Protein AF-A0A9E0JTK0-F1 (afdb_monomer_lite)

pLDDT: mean 86.26, std 7.39, range [56.09, 93.81]

Structure (mmCIF, N/CA/C/O backbone):
data_AF-A0A9E0JTK0-F1
#
_entry.id   AF-A0A9E0JTK0-F1
#
loop_
_atom_site.group_PDB
_atom_site.id
_atom_site.type_symbol
_atom_site.label_atom_id
_atom_site.label_alt_id
_atom_site.label_comp_id
_atom_site.label_asym_id
_atom_site.label_entity_id
_atom_site.label_seq_id
_atom_site.pdbx_PDB_ins_code
_atom_site.Cartn_x
_atom_site.Cartn_y
_atom_site.Cartn_z
_atom_site.occupancy
_atom_site.B_iso_or_equiv
_atom_site.auth_seq_id
_atom_site.auth_comp_id
_atom_site.auth_asym_id
_atom_site.auth_atom_id
_atom_site.pdbx_PDB_model_num
ATOM 1 N N . MET A 1 1 ? 8.272 8.284 -22.866 1.00 57.03 1 MET A N 1
ATOM 2 C CA . MET A 1 1 ? 8.352 7.751 -21.486 1.00 57.03 1 MET A CA 1
ATOM 3 C C . MET A 1 1 ? 7.950 6.294 -21.546 1.00 57.03 1 MET A C 1
ATOM 5 O O . MET A 1 1 ? 6.958 6.007 -22.197 1.00 57.03 1 MET A O 1
ATOM 9 N N . ASN A 1 2 ? 8.731 5.393 -20.949 1.00 75.31 2 ASN A N 1
ATOM 10 C CA . ASN A 1 2 ? 8.429 3.963 -20.953 1.00 75.31 2 ASN A CA 1
ATOM 11 C C . ASN A 1 2 ? 7.135 3.748 -20.143 1.00 75.31 2 ASN A C 1
ATOM 13 O O . ASN A 1 2 ? 7.106 4.037 -18.948 1.00 75.31 2 ASN A O 1
ATOM 17 N N . GLU A 1 3 ? 6.043 3.353 -20.799 1.00 79.00 3 GLU A N 1
ATOM 18 C CA . GLU A 1 3 ? 4.701 3.247 -20.197 1.00 79.00 3 GLU A CA 1
ATOM 19 C C . GLU A 1 3 ? 4.709 2.306 -18.984 1.00 79.00 3 GLU A C 1
ATOM 21 O O . GLU A 1 3 ? 4.093 2.581 -17.955 1.00 79.00 3 GLU A O 1
ATOM 26 N N . ASN A 1 4 ? 5.542 1.266 -19.049 1.00 81.75 4 ASN A N 1
ATOM 27 C CA . ASN A 1 4 ? 5.794 0.324 -17.962 1.00 81.75 4 ASN A CA 1
ATOM 28 C C . ASN A 1 4 ? 6.364 0.993 -16.699 1.00 81.75 4 ASN A C 1
ATOM 30 O O . ASN A 1 4 ? 6.038 0.584 -15.586 1.00 81.75 4 ASN A O 1
ATOM 34 N N . LEU A 1 5 ? 7.168 2.051 -16.848 1.00 82.19 5 LEU A N 1
ATOM 35 C CA . LEU A 1 5 ? 7.717 2.813 -15.723 1.00 82.19 5 LEU A CA 1
ATOM 36 C C . LEU A 1 5 ? 6.631 3.637 -15.021 1.00 82.19 5 LEU A C 1
ATOM 38 O O . LEU A 1 5 ? 6.572 3.670 -13.794 1.00 82.19 5 LEU A O 1
ATOM 42 N N . LEU A 1 6 ? 5.746 4.268 -15.801 1.00 86.81 6 LEU A N 1
ATOM 43 C CA . LEU A 1 6 ? 4.587 5.008 -15.290 1.00 86.81 6 LEU A CA 1
ATOM 44 C C . LEU A 1 6 ? 3.638 4.085 -14.521 1.00 86.81 6 LEU A C 1
ATOM 46 O O . LEU A 1 6 ? 3.260 4.398 -13.391 1.00 86.81 6 LEU A O 1
ATOM 50 N N . TYR A 1 7 ? 3.296 2.933 -15.102 1.00 88.31 7 TYR A N 1
ATOM 51 C CA . TYR A 1 7 ? 2.446 1.950 -14.437 1.00 88.31 7 TYR A CA 1
ATOM 52 C C . TYR A 1 7 ? 3.118 1.376 -13.188 1.00 88.31 7 TYR A C 1
ATOM 54 O O . TYR A 1 7 ? 2.48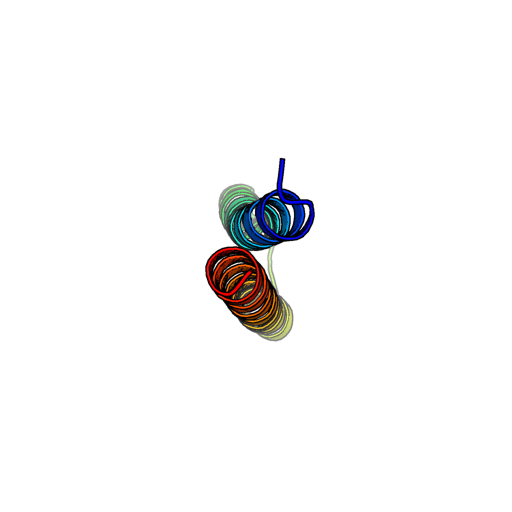1 1.305 -12.139 1.00 88.31 7 TYR A O 1
ATOM 62 N N . GLY A 1 8 ? 4.411 1.052 -13.249 1.00 87.06 8 GLY A N 1
ATOM 63 C CA . GLY A 1 8 ? 5.160 0.556 -12.096 1.00 87.06 8 GLY A CA 1
ATOM 64 C C . GLY A 1 8 ? 5.156 1.530 -10.914 1.00 87.06 8 GLY A C 1
ATOM 65 O O . GLY A 1 8 ? 4.838 1.141 -9.789 1.00 87.06 8 GLY A O 1
ATOM 66 N N . LEU A 1 9 ? 5.409 2.817 -11.172 1.00 89.94 9 LEU A N 1
ATOM 67 C CA . LEU A 1 9 ? 5.335 3.864 -10.150 1.00 89.94 9 LEU A CA 1
ATOM 68 C C . LEU A 1 9 ? 3.914 4.041 -9.600 1.00 89.94 9 LEU A C 1
ATOM 70 O O . LEU A 1 9 ? 3.747 4.171 -8.387 1.00 89.94 9 LEU A O 1
ATOM 74 N N . ALA A 1 10 ? 2.892 4.001 -10.461 1.00 91.06 10 ALA A N 1
ATOM 75 C CA . ALA A 1 10 ? 1.495 4.105 -10.044 1.00 91.06 10 ALA A CA 1
ATOM 76 C C . ALA A 1 10 ? 1.074 2.947 -9.120 1.00 91.06 10 ALA A C 1
ATOM 78 O O . ALA A 1 10 ? 0.393 3.178 -8.121 1.00 91.06 10 ALA A O 1
ATOM 79 N N . PHE A 1 11 ? 1.526 1.720 -9.400 1.00 91.31 11 PHE A N 1
ATOM 80 C CA . PHE A 1 11 ? 1.265 0.549 -8.558 1.00 91.31 11 PHE A CA 1
ATOM 81 C C . PHE A 1 11 ? 1.916 0.665 -7.173 1.00 91.31 11 PHE A C 1
ATOM 83 O O . PHE A 1 11 ? 1.267 0.377 -6.164 1.00 91.31 11 PHE A O 1
ATOM 90 N N . ILE A 1 12 ? 3.156 1.159 -7.097 1.00 89.56 12 ILE A N 1
ATOM 91 C CA . ILE A 1 12 ? 3.832 1.410 -5.813 1.00 89.56 12 ILE A CA 1
ATOM 92 C C . ILE A 1 12 ? 3.081 2.481 -5.011 1.00 89.56 12 ILE A C 1
ATOM 94 O O . ILE A 1 12 ? 2.801 2.290 -3.825 1.00 89.56 12 ILE A O 1
ATOM 98 N N . LEU A 1 13 ? 2.701 3.584 -5.663 1.00 92.69 13 LEU A N 1
ATOM 99 C CA . LEU A 1 13 ? 1.924 4.659 -5.045 1.00 92.69 13 LEU A CA 1
ATOM 100 C C . LEU A 1 13 ? 0.582 4.152 -4.508 1.00 92.69 13 LEU A C 1
ATOM 102 O O . LEU A 1 13 ? 0.220 4.462 -3.374 1.00 92.69 13 LEU A O 1
ATOM 106 N N . ALA A 1 14 ? -0.127 3.325 -5.277 1.00 90.19 14 ALA A N 1
ATOM 107 C CA . ALA A 1 14 ? -1.383 2.722 -4.849 1.00 90.19 14 ALA A CA 1
ATOM 108 C C . ALA A 1 14 ? -1.207 1.834 -3.602 1.00 90.19 14 ALA A C 1
ATOM 110 O O . ALA A 1 14 ? -1.992 1.951 -2.658 1.00 90.19 14 ALA A O 1
ATOM 111 N N . GLY A 1 15 ? -0.145 1.020 -3.537 1.00 89.88 15 GLY A N 1
ATOM 112 C CA . GLY A 1 15 ? 0.178 0.222 -2.347 1.00 89.88 15 GLY A CA 1
ATOM 113 C C . GLY A 1 15 ? 0.391 1.080 -1.092 1.00 89.88 15 GLY A C 1
ATOM 114 O O . GLY A 1 15 ? -0.165 0.785 -0.030 1.00 89.88 15 GLY A O 1
ATOM 115 N N . ILE A 1 16 ? 1.119 2.194 -1.223 1.00 90.88 16 ILE A N 1
ATOM 116 C CA . ILE A 1 16 ? 1.363 3.147 -0.125 1.00 90.88 16 ILE A CA 1
ATOM 117 C C . ILE A 1 16 ? 0.055 3.812 0.328 1.00 90.88 16 ILE A C 1
ATOM 119 O O . ILE A 1 16 ? -0.215 3.905 1.529 1.00 90.88 16 ILE A O 1
ATOM 123 N N . VAL A 1 17 ? -0.786 4.241 -0.617 1.00 92.69 17 VAL A N 1
ATOM 124 C CA . VAL A 1 17 ? -2.071 4.898 -0.328 1.00 92.69 17 VAL A CA 1
ATOM 125 C C . VAL A 1 17 ? -3.015 3.970 0.440 1.00 92.69 17 VAL A C 1
ATOM 127 O O . VAL A 1 17 ? -3.667 4.413 1.385 1.00 92.69 17 VAL A O 1
ATOM 130 N N . ILE A 1 18 ? -3.059 2.678 0.103 1.00 90.19 18 ILE A N 1
ATOM 131 C CA . ILE A 1 18 ? -3.8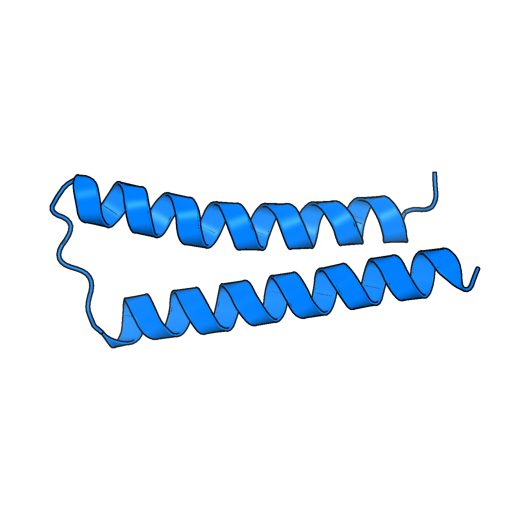99 1.692 0.803 1.00 90.19 18 ILE A CA 1
ATOM 132 C C . ILE A 1 18 ? -3.518 1.593 2.287 1.00 90.19 18 ILE A C 1
ATOM 134 O O . ILE A 1 18 ? -4.401 1.611 3.153 1.00 90.19 18 ILE A O 1
ATOM 138 N N . ILE A 1 19 ? -2.218 1.545 2.594 1.00 88.31 19 ILE A N 1
ATOM 139 C CA . ILE A 1 19 ? -1.729 1.527 3.980 1.00 88.31 19 ILE A CA 1
ATOM 140 C C . ILE A 1 19 ? -2.027 2.863 4.669 1.00 88.31 19 ILE A C 1
ATOM 142 O O . ILE A 1 19 ? -2.555 2.873 5.783 1.00 88.31 19 ILE A O 1
ATOM 146 N N . ALA A 1 20 ? -1.768 3.992 4.003 1.00 89.44 20 ALA A N 1
ATOM 147 C CA . ALA A 1 20 ? -2.021 5.323 4.552 1.00 89.44 20 ALA A CA 1
ATOM 148 C C . ALA A 1 20 ? -3.502 5.529 4.919 1.00 89.44 20 ALA A C 1
ATOM 150 O O . ALA A 1 20 ? -3.816 5.985 6.021 1.00 89.44 20 ALA A O 1
ATOM 151 N N . LEU A 1 21 ? -4.430 5.116 4.048 1.00 89.38 21 LEU A N 1
ATOM 152 C CA . LEU A 1 21 ? -5.870 5.164 4.312 1.00 89.38 21 LEU A CA 1
ATOM 153 C C . LEU A 1 21 ? -6.275 4.275 5.493 1.00 89.38 21 LEU A C 1
ATOM 155 O O . LEU A 1 21 ? -7.184 4.638 6.248 1.00 89.38 21 LEU A O 1
ATOM 159 N N . ARG A 1 22 ? -5.592 3.138 5.688 1.00 86.62 22 ARG A N 1
ATOM 160 C CA . ARG A 1 22 ? -5.786 2.276 6.863 1.00 86.62 22 ARG A CA 1
ATOM 161 C C . ARG A 1 22 ? -5.352 2.978 8.143 1.00 86.62 22 ARG A C 1
ATOM 163 O O . ARG A 1 22 ? -6.137 3.044 9.086 1.00 86.62 22 ARG A O 1
ATOM 170 N N . VAL A 1 23 ? -4.152 3.556 8.150 1.00 87.25 23 VAL A N 1
ATOM 171 C CA . VAL A 1 23 ? -3.602 4.287 9.303 1.00 87.25 23 VAL A CA 1
ATOM 172 C C . VAL A 1 23 ? -4.499 5.470 9.674 1.00 87.25 23 VAL A C 1
ATOM 174 O O . VAL A 1 23 ? -4.820 5.660 10.846 1.00 87.25 23 VAL A O 1
ATOM 177 N N . ILE A 1 24 ? -4.974 6.233 8.685 1.00 89.00 24 ILE A N 1
ATOM 178 C CA . ILE A 1 24 ? -5.919 7.338 8.907 1.00 89.00 24 ILE A CA 1
ATOM 179 C C . ILE A 1 24 ? -7.255 6.812 9.446 1.00 89.00 24 ILE A C 1
ATOM 181 O O . ILE A 1 24 ? -7.835 7.407 10.352 1.00 89.00 24 ILE A O 1
ATOM 185 N N . GLY A 1 25 ? -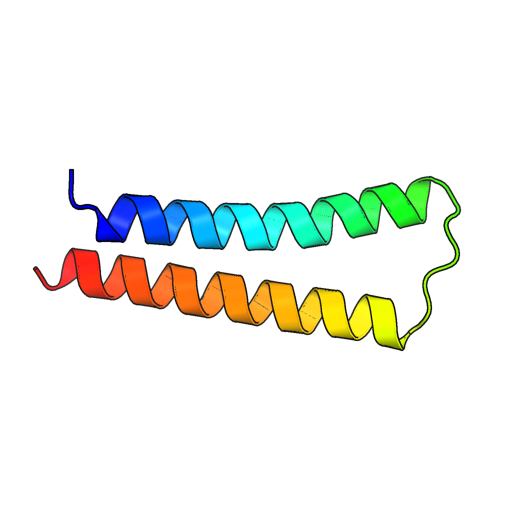7.751 5.691 8.914 1.00 86.25 25 GLY A N 1
ATOM 186 C CA . GLY A 1 25 ? -8.964 5.041 9.405 1.00 86.25 25 GLY A CA 1
ATOM 187 C C . GLY A 1 25 ? -8.866 4.625 10.867 1.00 86.25 25 GLY A C 1
ATOM 188 O O . GLY A 1 25 ? -9.784 4.910 11.635 1.00 86.25 25 GLY A O 1
ATOM 189 N N . TRP A 1 26 ? -7.735 4.041 11.253 1.00 84.94 26 TRP A N 1
ATOM 190 C CA . TRP A 1 26 ? -7.459 3.661 12.631 1.00 84.94 26 TRP A CA 1
ATOM 191 C C . TRP A 1 26 ? -7.397 4.880 13.561 1.00 84.94 26 TRP A C 1
ATOM 193 O O . TRP A 1 26 ? -8.066 4.890 14.592 1.00 84.94 26 TRP A O 1
ATOM 203 N N . LYS A 1 27 ? -6.712 5.960 13.151 1.00 85.06 27 LYS A N 1
ATOM 204 C CA . LYS A 1 27 ? -6.671 7.228 13.909 1.00 85.06 27 LYS A CA 1
ATOM 205 C C . LYS A 1 27 ? -8.045 7.882 14.091 1.00 85.06 27 LYS A C 1
ATOM 207 O O . LYS A 1 27 ? -8.252 8.590 15.068 1.00 85.06 27 LYS A O 1
ATOM 212 N N . ARG A 1 28 ? -8.992 7.643 13.176 1.00 88.94 28 ARG A N 1
ATOM 213 C CA . ARG A 1 28 ? -10.385 8.122 13.272 1.00 88.94 28 ARG A CA 1
ATOM 214 C C . ARG A 1 28 ? -11.295 7.216 14.113 1.00 88.94 28 ARG A C 1
ATOM 216 O O . ARG A 1 28 ? -12.501 7.428 14.125 1.00 88.94 28 ARG A O 1
ATOM 223 N N . GLY A 1 29 ? -10.751 6.196 14.779 1.00 83.06 29 GLY A N 1
ATOM 224 C CA . GLY A 1 29 ? -11.526 5.298 15.635 1.00 83.06 29 GLY A CA 1
ATOM 225 C C . GLY A 1 29 ? -12.375 4.274 14.878 1.00 83.06 29 GLY A C 1
ATOM 226 O O . GLY A 1 29 ? -13.251 3.654 15.483 1.00 83.06 29 GLY A O 1
ATOM 227 N N . ARG A 1 30 ? -12.136 4.048 13.572 1.00 81.38 30 ARG A N 1
ATOM 228 C CA . ARG A 1 30 ? -12.775 2.920 12.877 1.00 81.38 30 ARG A CA 1
ATOM 229 C C . ARG A 1 30 ? -12.253 1.617 13.471 1.00 81.38 30 ARG A C 1
ATOM 231 O O . ARG A 1 30 ? -11.063 1.319 13.363 1.00 81.38 30 ARG A O 1
ATOM 238 N N . LYS A 1 31 ? -13.156 0.824 14.047 1.00 75.88 31 LYS A N 1
ATOM 239 C CA . LYS A 1 31 ? -12.873 -0.576 14.365 1.00 75.88 31 LYS A CA 1
ATOM 240 C C . LYS A 1 31 ? -12.685 -1.319 13.041 1.00 75.88 31 LYS A C 1
ATOM 242 O O . LYS A 1 31 ? -13.558 -1.281 12.180 1.00 75.88 31 LYS A O 1
ATOM 247 N N . SER A 1 32 ? -11.504 -1.895 12.857 1.00 75.19 32 SER A N 1
ATOM 248 C CA . SER A 1 32 ? -11.131 -2.675 11.679 1.00 75.19 32 SER A CA 1
ATOM 249 C C . SER A 1 32 ? -10.876 -4.099 12.139 1.00 75.19 32 SER A C 1
ATOM 251 O O . SER A 1 32 ? -10.076 -4.300 13.055 1.00 75.19 32 SER A O 1
ATOM 253 N N . ASP A 1 33 ? -11.555 -5.064 11.527 1.00 85.12 33 ASP A N 1
ATOM 254 C CA . ASP A 1 33 ? -11.362 -6.475 11.847 1.00 85.12 33 ASP A CA 1
ATOM 255 C C . ASP A 1 33 ? -9.964 -6.947 11.438 1.00 85.12 33 ASP A C 1
ATOM 257 O O . ASP A 1 33 ? -9.327 -6.414 10.523 1.00 85.12 33 ASP A O 1
ATOM 261 N N . TRP A 1 34 ? -9.481 -7.999 12.096 1.00 84.56 34 TRP A N 1
ATOM 262 C CA . TRP A 1 34 ? -8.163 -8.571 11.814 1.00 84.56 34 TRP A CA 1
ATOM 263 C C . TRP A 1 34 ? -8.019 -9.003 10.342 1.00 84.56 34 TRP A C 1
ATOM 265 O O . TRP A 1 34 ? -6.990 -8.735 9.724 1.00 84.56 34 TRP A O 1
ATOM 275 N N . PHE A 1 35 ? -9.083 -9.562 9.749 1.00 89.25 35 PHE A N 1
ATOM 276 C CA . PHE A 1 35 ? -9.147 -9.945 8.334 1.00 89.25 35 PHE A CA 1
ATOM 277 C C . PHE A 1 35 ? -8.956 -8.747 7.401 1.00 89.25 35 PHE A C 1
ATOM 279 O O . PHE A 1 35 ? -8.277 -8.821 6.382 1.00 89.25 35 PHE A O 1
ATOM 286 N N . VAL A 1 36 ? -9.525 -7.609 7.782 1.00 86.75 36 VAL A N 1
ATOM 287 C CA . VAL A 1 36 ? -9.498 -6.373 7.007 1.00 86.75 36 VAL A CA 1
ATOM 288 C C . VAL A 1 36 ? -8.098 -5.745 7.025 1.00 86.75 36 VAL A C 1
ATOM 290 O O . VAL A 1 36 ? -7.634 -5.228 6.005 1.00 86.75 36 VAL A O 1
ATOM 293 N N . ASN A 1 37 ? -7.400 -5.825 8.160 1.00 86.12 37 ASN A N 1
ATOM 294 C CA . ASN A 1 37 ? -6.003 -5.400 8.273 1.00 86.12 37 ASN A CA 1
ATOM 295 C C . ASN A 1 37 ? -5.062 -6.354 7.523 1.00 86.12 37 ASN A C 1
ATOM 297 O O . ASN A 1 37 ? -4.186 -5.893 6.794 1.00 86.12 37 ASN A O 1
ATOM 301 N N . PHE A 1 38 ? -5.280 -7.666 7.644 1.00 90.00 38 PHE A N 1
ATOM 302 C CA . PHE A 1 38 ? -4.515 -8.676 6.916 1.00 90.00 38 PHE A CA 1
ATOM 303 C C . PHE A 1 38 ? -4.670 -8.514 5.399 1.00 90.00 38 PHE A C 1
ATOM 305 O O . PHE A 1 38 ? -3.676 -8.413 4.684 1.00 90.00 38 PHE A O 1
ATOM 312 N N . GLY A 1 39 ? -5.906 -8.375 4.914 1.00 90.56 39 GLY A N 1
ATOM 313 C CA . GLY A 1 39 ? -6.191 -8.134 3.501 1.00 90.56 39 GLY A CA 1
ATOM 314 C C . GLY A 1 39 ? -5.529 -6.860 2.978 1.00 90.56 39 GLY A C 1
ATOM 315 O O . GLY A 1 39 ? -4.971 -6.867 1.887 1.00 90.56 39 GLY A O 1
ATOM 316 N N . ALA A 1 40 ? -5.503 -5.780 3.765 1.00 88.44 40 ALA A N 1
ATOM 317 C CA . ALA A 1 40 ? -4.811 -4.552 3.373 1.00 88.44 40 ALA A CA 1
ATOM 318 C C . ALA A 1 40 ? -3.296 -4.749 3.199 1.00 88.44 40 ALA A C 1
ATOM 320 O O . ALA A 1 40 ? -2.725 -4.208 2.255 1.00 88.44 40 ALA A O 1
ATOM 321 N N . ILE A 1 41 ? -2.661 -5.531 4.078 1.00 89.62 41 ILE A N 1
ATOM 322 C CA . ILE A 1 41 ? -1.231 -5.858 3.985 1.00 89.62 41 ILE A CA 1
ATOM 323 C C . ILE A 1 41 ? -0.962 -6.723 2.751 1.00 89.62 41 ILE A C 1
ATOM 325 O O . ILE A 1 41 ? -0.066 -6.405 1.973 1.00 89.62 41 ILE A O 1
ATOM 329 N N . VAL A 1 42 ? -1.760 -7.774 2.535 1.00 93.50 42 VAL A N 1
ATOM 330 C CA . VAL A 1 42 ? -1.625 -8.661 1.367 1.00 93.50 42 VAL A CA 1
ATOM 331 C C . VAL A 1 42 ? -1.774 -7.872 0.067 1.00 93.50 42 VAL A C 1
ATOM 333 O O . VAL A 1 42 ? -0.945 -7.999 -0.830 1.00 93.50 42 VAL A O 1
ATOM 336 N N . VAL A 1 43 ? -2.786 -7.005 -0.021 1.00 92.69 43 VAL A N 1
ATOM 337 C CA . VAL A 1 43 ? -2.994 -6.154 -1.197 1.00 92.69 43 VAL A CA 1
ATOM 338 C C . VAL A 1 43 ? -1.826 -5.182 -1.375 1.00 92.69 43 VAL A C 1
ATOM 340 O O . VAL A 1 43 ? -1.306 -5.070 -2.478 1.00 92.69 43 VAL A O 1
ATOM 343 N N . ALA A 1 44 ? -1.349 -4.525 -0.315 1.00 90.81 44 ALA A N 1
ATOM 344 C CA . ALA A 1 44 ? -0.207 -3.618 -0.424 1.00 90.81 44 ALA A CA 1
ATOM 345 C C . ALA A 1 44 ? 1.065 -4.330 -0.923 1.00 90.81 44 ALA A C 1
ATOM 347 O O . ALA A 1 44 ? 1.776 -3.785 -1.767 1.00 90.81 44 ALA A O 1
ATOM 348 N N . LEU A 1 45 ? 1.318 -5.560 -0.462 1.00 91.81 45 LEU A N 1
ATOM 349 C CA . LEU A 1 45 ? 2.438 -6.384 -0.924 1.00 91.81 45 LEU A CA 1
ATOM 350 C C . LEU A 1 45 ? 2.291 -6.795 -2.392 1.00 91.81 45 LEU A C 1
ATOM 352 O O . LEU A 1 45 ? 3.265 -6.720 -3.138 1.00 91.81 45 LEU A O 1
ATOM 356 N N . LEU A 1 46 ? 1.086 -7.177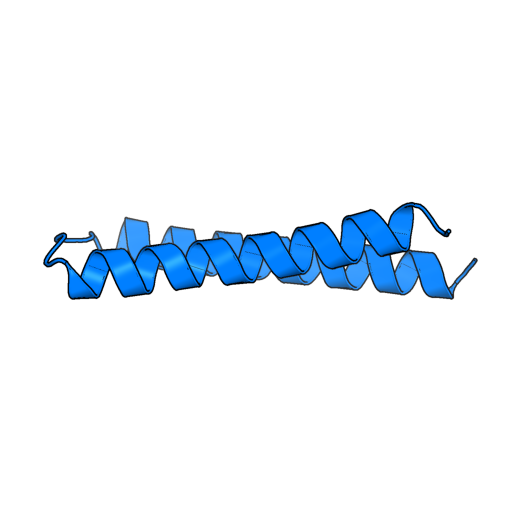 -2.828 1.00 93.81 46 LEU A N 1
ATOM 357 C CA . LEU A 1 46 ? 0.816 -7.497 -4.233 1.00 93.81 46 LEU A CA 1
ATOM 358 C C . LEU A 1 46 ? 1.062 -6.288 -5.139 1.00 93.81 46 LEU A C 1
ATOM 360 O O . LEU A 1 46 ? 1.733 -6.418 -6.159 1.00 93.81 46 LEU A O 1
ATOM 364 N N . PHE A 1 47 ? 0.575 -5.110 -4.745 1.00 93.00 47 PHE A N 1
ATOM 365 C CA . PHE A 1 47 ? 0.782 -3.866 -5.487 1.00 93.00 47 PHE A CA 1
ATOM 366 C C . PHE A 1 47 ? 2.261 -3.465 -5.542 1.00 93.00 47 PHE A C 1
ATOM 368 O O . PHE A 1 47 ? 2.751 -3.088 -6.606 1.00 93.00 47 PHE A O 1
ATOM 375 N N . ALA A 1 48 ? 2.991 -3.601 -4.432 1.00 89.19 48 ALA A N 1
ATOM 376 C CA . ALA A 1 48 ? 4.428 -3.349 -4.402 1.00 89.19 48 ALA A CA 1
ATOM 377 C C . ALA A 1 48 ? 5.196 -4.330 -5.306 1.00 89.19 48 ALA A C 1
ATOM 379 O O . ALA A 1 48 ? 6.029 -3.902 -6.102 1.00 89.19 48 ALA A O 1
ATOM 380 N N . GLY A 1 49 ? 4.878 -5.627 -5.239 1.00 90.94 49 GLY A N 1
ATOM 381 C CA . GLY A 1 49 ? 5.495 -6.658 -6.075 1.00 90.94 49 GLY A CA 1
ATOM 382 C C . GLY A 1 49 ? 5.248 -6.437 -7.569 1.00 90.94 49 GLY A C 1
ATOM 383 O O . GLY A 1 49 ? 6.191 -6.471 -8.360 1.00 90.94 49 GLY A O 1
ATOM 384 N N . PHE A 1 50 ? 4.005 -6.125 -7.953 1.00 91.44 50 PHE A N 1
ATOM 385 C CA . PHE A 1 50 ? 3.660 -5.785 -9.336 1.00 91.44 50 PHE A CA 1
ATOM 386 C C . PHE A 1 50 ? 4.369 -4.516 -9.814 1.00 91.44 50 PHE A C 1
ATOM 388 O O . PHE A 1 50 ? 4.899 -4.481 -10.922 1.00 91.44 50 PHE A O 1
ATOM 395 N N . GLY A 1 51 ? 4.423 -3.484 -8.969 1.00 89.62 51 GLY A N 1
ATOM 396 C CA . GLY A 1 51 ? 5.110 -2.238 -9.286 1.00 89.62 51 GLY A CA 1
ATOM 397 C C . GLY A 1 51 ? 6.604 -2.442 -9.545 1.00 89.62 51 GLY A C 1
ATOM 398 O O . GLY A 1 51 ? 7.121 -1.984 -10.563 1.00 89.62 51 GLY A O 1
ATOM 399 N N . VAL A 1 52 ? 7.286 -3.202 -8.680 1.00 89.94 52 VAL A N 1
ATOM 400 C CA . VAL A 1 52 ? 8.706 -3.555 -8.854 1.00 89.94 52 VAL A CA 1
ATOM 401 C C . VAL A 1 52 ? 8.924 -4.378 -10.126 1.00 89.94 52 VAL A C 1
ATOM 403 O O . VAL A 1 52 ? 9.865 -4.102 -10.868 1.00 89.94 52 VAL A O 1
ATOM 406 N N . MET A 1 53 ? 8.047 -5.342 -10.424 1.00 92.06 53 MET A N 1
ATOM 407 C CA . MET A 1 53 ? 8.119 -6.138 -11.654 1.00 92.06 53 MET A CA 1
ATOM 408 C C . MET A 1 53 ? 8.008 -5.266 -12.914 1.00 92.06 53 MET A C 1
ATOM 410 O O . MET A 1 53 ? 8.799 -5.431 -13.841 1.00 92.06 53 MET A O 1
ATOM 414 N N . LEU A 1 54 ? 7.068 -4.318 -12.948 1.00 88.88 54 LEU A N 1
ATOM 415 C CA . LEU A 1 54 ? 6.885 -3.408 -14.084 1.00 88.88 54 LEU A CA 1
ATOM 416 C C . LEU A 1 54 ? 8.075 -2.457 -14.270 1.00 88.88 54 LEU A C 1
ATOM 418 O O . LEU A 1 54 ? 8.506 -2.226 -15.400 1.00 88.88 54 LEU A O 1
ATOM 422 N N . ILE A 1 55 ? 8.658 -1.964 -13.173 1.00 87.12 55 ILE A N 1
ATOM 423 C CA . ILE A 1 55 ? 9.890 -1.163 -13.222 1.00 87.12 55 ILE A CA 1
ATOM 424 C C . ILE A 1 55 ? 11.054 -2.010 -13.750 1.00 87.12 55 ILE A C 1
ATOM 426 O O . ILE A 1 55 ? 11.778 -1.567 -14.638 1.00 87.1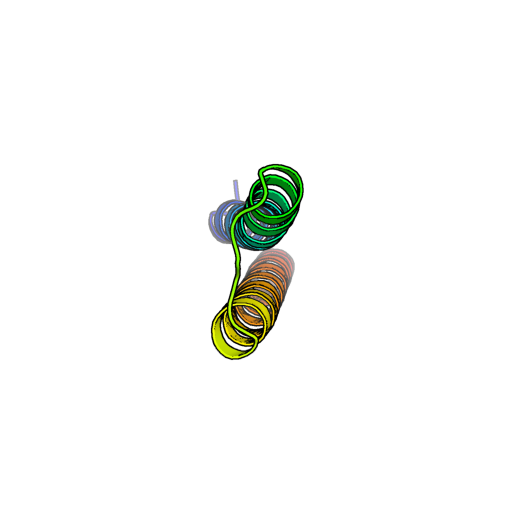2 55 ILE A O 1
ATOM 430 N N . ALA A 1 56 ? 11.210 -3.245 -13.269 1.00 87.50 56 ALA A N 1
ATOM 431 C CA . ALA A 1 56 ? 12.260 -4.149 -13.733 1.00 87.50 56 ALA A CA 1
ATOM 432 C C . ALA A 1 56 ? 12.127 -4.480 -15.232 1.00 87.50 56 ALA A C 1
ATOM 434 O O . ALA A 1 56 ? 13.129 -4.508 -15.948 1.00 87.50 56 ALA A O 1
ATOM 435 N N . LEU A 1 57 ? 10.899 -4.679 -15.724 1.00 86.06 57 LEU A N 1
ATOM 436 C CA . LEU A 1 57 ? 10.617 -4.855 -17.152 1.00 86.06 57 LEU A CA 1
ATOM 437 C C . LEU A 1 57 ? 10.943 -3.592 -17.954 1.00 86.06 57 LEU A C 1
ATOM 439 O O . LEU A 1 57 ? 11.523 -3.691 -19.029 1.00 86.06 57 LEU A O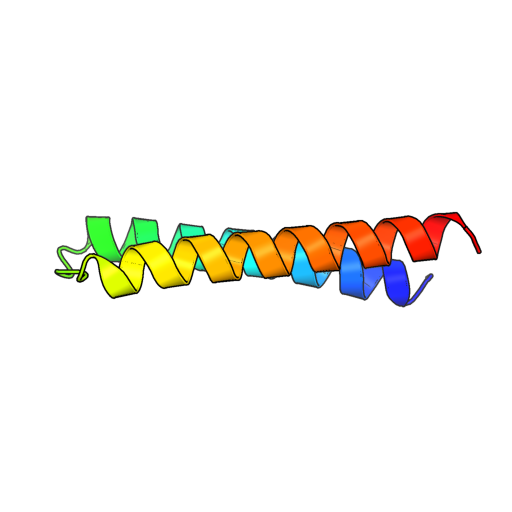 1
ATOM 443 N N . SER A 1 58 ? 10.646 -2.411 -17.411 1.00 82.38 58 SER A N 1
ATOM 444 C CA . SER A 1 58 ? 10.990 -1.131 -18.032 1.00 82.38 58 SER A CA 1
ATOM 445 C C . SER A 1 58 ? 12.498 -0.877 -18.140 1.00 82.38 58 SER A C 1
ATOM 447 O O . SER A 1 58 ? 12.887 -0.056 -18.963 1.00 82.38 58 SER A O 1
ATOM 449 N N . MET A 1 59 ? 13.331 -1.493 -17.295 1.00 80.31 59 MET A N 1
ATOM 450 C CA . MET A 1 59 ? 14.793 -1.332 -17.329 1.00 80.31 59 MET A CA 1
ATOM 451 C C . MET A 1 59 ? 15.491 -2.353 -18.238 1.00 80.31 59 MET A C 1
ATOM 453 O O . MET A 1 59 ? 16.669 -2.190 -18.544 1.00 80.31 59 MET A O 1
ATOM 457 N N . ARG A 1 60 ? 14.792 -3.428 -18.630 1.00 67.81 60 ARG A N 1
ATOM 458 C CA . ARG A 1 60 ? 15.298 -4.458 -19.554 1.00 67.81 60 ARG A CA 1
ATOM 459 C C . ARG A 1 60 ? 15.040 -4.144 -21.033 1.00 67.81 60 ARG A C 1
ATOM 461 O O . ARG A 1 60 ? 15.543 -4.885 -21.874 1.00 67.81 60 ARG A O 1
ATOM 468 N N . VAL A 1 61 ? 14.260 -3.103 -21.327 1.00 56.09 61 VAL A N 1
ATOM 469 C CA . VAL A 1 61 ? 13.972 -2.580 -22.676 1.00 56.09 61 VAL A CA 1
ATOM 470 C C . VAL A 1 61 ? 14.739 -1.283 -22.866 1.00 56.09 61 VAL A C 1
ATOM 472 O O . VAL A 1 61 ? 15.355 -1.129 -23.939 1.00 56.09 61 VAL A O 1
#

Radius of gyration: 14.12 Å; chains: 1; bounding box: 28×18×38 Å

Secondary structure (DSSP, 8-state):
--HHHHHHHHHHHHHHHHHHHHHHHHHTT----HHHHHHHHHHHHHHHHHHHHHHHHHH--

Foldseek 3Di:
DQVLLVQLVVLLVVLVVLVVVVVVCVVVVDDDDPVRVVVSNVSSVVSNVSSVVSVVVSVVD

Sequence (61 aa):
MNENLLYGLAFILAGIVIIALRVIGWKRGRKSDWFVNFGAIVVALLFAGFGVMLIALSMRV